Protein AF-A0A820KK87-F1 (afdb_monomer)

pLDDT: mean 92.69, std 7.45, range [55.22, 97.19]

Radius of gyration: 21.96 Å; Cα contacts (8 Å, |Δi|>4): 42; chains: 1; bounding box: 42×22×65 Å

Mean predicted aligned error: 5.51 Å

Sequence (62 aa):
MGDTHPNIDKKLFTNESVIGLKNADKSFPINQEVAVLKWRYISTNSNEIPLTINCLPNETPN

Structure (mmCIF, N/CA/C/O backbone):
data_AF-A0A820KK87-F1
#
_entry.id   AF-A0A820KK87-F1
#
loop_
_atom_site.group_PDB
_atom_site.id
_atom_site.type_symbol
_atom_site.label_atom_id
_atom_site.label_alt_id
_atom_site.label_comp_id
_atom_site.label_asym_id
_atom_site.label_entity_id
_atom_site.label_seq_id
_atom_site.pdbx_PDB_ins_code
_atom_site.Cartn_x
_atom_site.Cartn_y
_atom_site.Cartn_z
_atom_site.occupancy
_atom_site.B_iso_or_equiv
_atom_site.auth_seq_id
_atom_site.auth_comp_id
_atom_site.auth_asym_id
_atom_site.auth_atom_id
_atom_site.pdbx_PDB_model_num
ATOM 1 N N . MET A 1 1 ? 7.795 0.995 6.472 1.00 55.22 1 MET A N 1
ATOM 2 C CA . MET A 1 1 ? 6.417 0.521 6.729 1.00 55.22 1 MET A CA 1
ATOM 3 C C . MET A 1 1 ? 5.495 1.719 6.576 1.00 55.22 1 MET A C 1
ATOM 5 O O . MET A 1 1 ? 5.940 2.815 6.887 1.00 55.22 1 MET A O 1
ATOM 9 N N . GLY A 1 2 ? 4.306 1.552 5.996 1.00 69.50 2 GLY A N 1
ATOM 10 C CA . GLY A 1 2 ? 3.410 2.682 5.740 1.00 69.50 2 GLY A CA 1
ATOM 11 C C . GLY A 1 2 ? 2.907 3.337 7.028 1.00 69.50 2 GLY A C 1
ATOM 12 O O . GLY A 1 2 ? 2.703 2.650 8.026 1.00 69.50 2 GLY A O 1
ATOM 13 N N . ASP A 1 3 ? 2.704 4.652 6.995 1.00 87.69 3 ASP A N 1
ATOM 14 C CA . ASP A 1 3 ? 2.099 5.388 8.101 1.00 87.69 3 ASP A CA 1
ATOM 15 C C . ASP A 1 3 ? 0.575 5.326 7.987 1.00 87.69 3 ASP A C 1
ATOM 17 O O . ASP A 1 3 ? -0.007 5.613 6.934 1.00 87.69 3 ASP A O 1
ATOM 21 N N . THR A 1 4 ? -0.086 4.966 9.085 1.00 94.19 4 THR A N 1
ATOM 22 C CA . THR A 1 4 ? -1.544 5.035 9.195 1.00 94.19 4 THR A CA 1
ATOM 23 C C . THR A 1 4 ? -1.984 6.408 9.694 1.00 94.19 4 THR A C 1
ATOM 25 O O . THR A 1 4 ? -1.268 7.095 10.431 1.00 94.19 4 THR A O 1
ATOM 28 N N . HIS A 1 5 ? -3.192 6.820 9.311 1.00 95.00 5 HIS A N 1
ATOM 29 C CA . HIS A 1 5 ? -3.794 8.055 9.807 1.00 95.00 5 HIS A CA 1
ATOM 30 C C . HIS A 1 5 ? -3.912 8.041 11.351 1.00 95.00 5 HIS A C 1
ATOM 32 O O . HIS A 1 5 ? -4.196 6.987 11.919 1.00 95.00 5 HIS A O 1
ATOM 38 N N . PRO A 1 6 ? -3.786 9.182 12.067 1.00 94.88 6 PRO A N 1
ATOM 39 C CA . PRO A 1 6 ? -3.796 9.222 13.540 1.00 94.88 6 PRO A CA 1
ATOM 40 C C . PRO A 1 6 ? -5.039 8.638 14.231 1.00 94.88 6 PRO A C 1
ATOM 42 O O . PRO A 1 6 ? -5.026 8.388 15.439 1.00 94.88 6 PRO A O 1
ATOM 45 N N . ASN A 1 7 ? -6.138 8.469 13.493 1.00 96.31 7 ASN A N 1
ATOM 46 C CA . ASN A 1 7 ? -7.373 7.864 13.995 1.00 96.31 7 ASN A CA 1
ATOM 47 C C . ASN A 1 7 ? -7.513 6.371 13.675 1.00 96.31 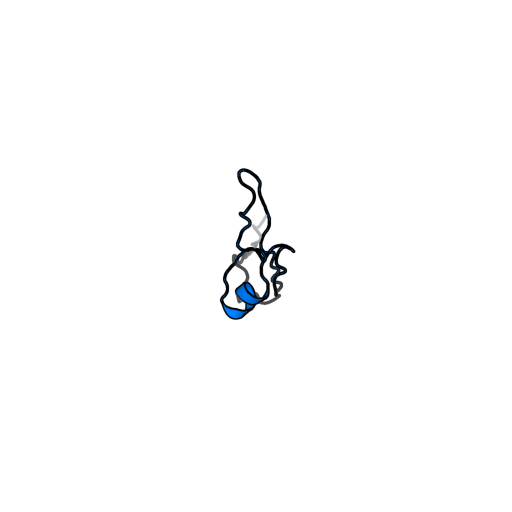7 ASN A C 1
ATOM 49 O O . ASN A 1 7 ? -8.487 5.780 14.126 1.00 96.31 7 ASN A O 1
ATOM 53 N N . ILE A 1 8 ? -6.568 5.767 12.953 1.00 96.88 8 ILE A N 1
ATOM 54 C CA . ILE A 1 8 ? -6.546 4.330 12.672 1.00 96.88 8 ILE A CA 1
ATOM 55 C C . ILE A 1 8 ? -5.894 3.575 13.829 1.00 96.88 8 ILE A C 1
ATOM 57 O O . ILE A 1 8 ? -4.903 4.032 14.408 1.00 96.88 8 ILE A O 1
ATOM 61 N N . ASP A 1 9 ? -6.444 2.410 14.155 1.00 96.81 9 ASP A N 1
ATOM 62 C CA . ASP A 1 9 ? -5.845 1.477 15.099 1.00 96.81 9 ASP A CA 1
ATOM 63 C C . ASP A 1 9 ? -4.589 0.833 14.489 1.00 96.81 9 ASP A C 1
ATOM 65 O O . ASP A 1 9 ? -4.645 -0.011 13.593 1.00 96.81 9 ASP A O 1
ATOM 69 N N . LYS A 1 10 ? -3.423 1.251 14.992 1.00 95.06 10 LYS A N 1
ATOM 70 C CA . LYS A 1 10 ? -2.122 0.739 14.548 1.00 95.06 10 LYS A CA 1
ATOM 71 C C . LYS A 1 10 ? -1.897 -0.724 14.921 1.00 95.06 10 LYS A C 1
ATOM 73 O O . LYS A 1 10 ? -1.210 -1.419 14.175 1.00 95.06 10 LYS A O 1
ATOM 78 N N . LYS A 1 11 ? -2.420 -1.187 16.062 1.00 95.44 11 LYS A N 1
ATOM 79 C CA . LYS A 1 11 ? -2.218 -2.568 16.528 1.00 95.44 11 LYS A CA 1
ATOM 80 C C . LYS A 1 11 ? -3.034 -3.527 15.679 1.00 95.44 11 LYS A C 1
ATOM 82 O O . LYS A 1 11 ? -2.484 -4.516 15.210 1.00 95.44 11 LYS A O 1
ATOM 87 N N . LEU A 1 12 ? -4.293 -3.178 15.425 1.00 96.31 12 LEU A N 1
ATOM 88 C CA . LEU A 1 12 ? -5.173 -3.939 14.544 1.00 96.31 12 LEU A CA 1
ATOM 89 C C . LEU A 1 12 ? -4.578 -4.053 13.131 1.00 96.31 12 LEU A C 1
ATOM 91 O O . LEU A 1 12 ? -4.470 -5.149 12.587 1.00 96.31 12 LEU A O 1
ATOM 95 N N . PHE A 1 13 ? -4.076 -2.944 12.577 1.00 95.56 13 PHE A N 1
ATOM 96 C CA . PHE A 1 13 ? -3.402 -2.980 11.278 1.00 95.56 13 PHE A CA 1
ATOM 97 C C . PHE A 1 13 ? -2.125 -3.833 11.295 1.00 95.56 13 PHE A C 1
ATOM 99 O O . PHE A 1 13 ? -1.899 -4.615 10.381 1.00 95.56 13 PHE A O 1
ATOM 106 N N . THR A 1 14 ? -1.293 -3.717 12.332 1.00 94.38 14 THR A N 1
ATOM 107 C CA . THR A 1 14 ? -0.012 -4.444 12.391 1.00 94.38 14 THR A CA 1
ATOM 108 C C . THR A 1 14 ? -0.203 -5.949 12.576 1.00 94.38 14 THR A C 1
ATOM 110 O O . THR A 1 14 ? 0.518 -6.731 11.963 1.00 94.38 14 THR A O 1
ATOM 113 N N . ASN A 1 15 ? -1.157 -6.357 13.414 1.00 96.81 15 ASN A N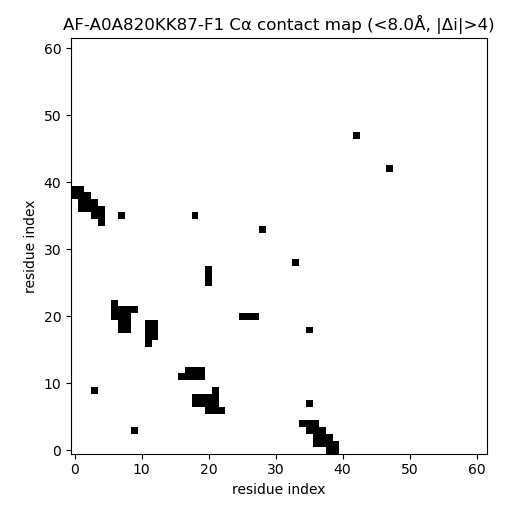 1
ATOM 114 C CA . ASN A 1 15 ? -1.342 -7.758 13.789 1.00 96.81 15 ASN A CA 1
ATOM 115 C C . ASN A 1 15 ? -2.251 -8.512 12.816 1.00 96.81 15 ASN A C 1
ATOM 117 O O . ASN A 1 15 ? -2.057 -9.703 12.596 1.00 96.81 15 ASN A O 1
ATOM 121 N N . GLU A 1 16 ? -3.241 -7.820 12.248 1.00 97.19 16 GLU A N 1
ATOM 122 C CA . GLU A 1 16 ? -4.325 -8.448 11.488 1.00 97.19 16 GLU A CA 1
ATOM 123 C C . GLU A 1 16 ? -4.457 -7.882 10.069 1.00 97.19 16 GLU A C 1
ATOM 125 O O . GLU A 1 16 ? -5.265 -8.370 9.287 1.00 97.19 16 GLU A O 1
ATOM 130 N N . SER A 1 17 ? -3.660 -6.870 9.693 1.00 95.69 17 SER A N 1
ATOM 131 C CA . SER A 1 17 ? -3.780 -6.161 8.405 1.00 95.69 17 SER A CA 1
ATOM 132 C C . SER A 1 17 ? -5.164 -5.534 8.174 1.00 95.69 17 SER A C 1
ATOM 134 O O . SER A 1 17 ? -5.578 -5.323 7.034 1.00 95.69 17 SER A O 1
ATOM 136 N N . VAL A 1 18 ? -5.870 -5.186 9.256 1.00 96.31 18 VAL A N 1
ATOM 137 C CA . VAL A 1 18 ? -7.211 -4.585 9.218 1.00 96.31 18 VAL A CA 1
ATOM 138 C C . VAL A 1 18 ? -7.144 -3.075 9.478 1.00 96.31 18 VAL A C 1
ATOM 140 O O . VAL A 1 18 ? -6.514 -2.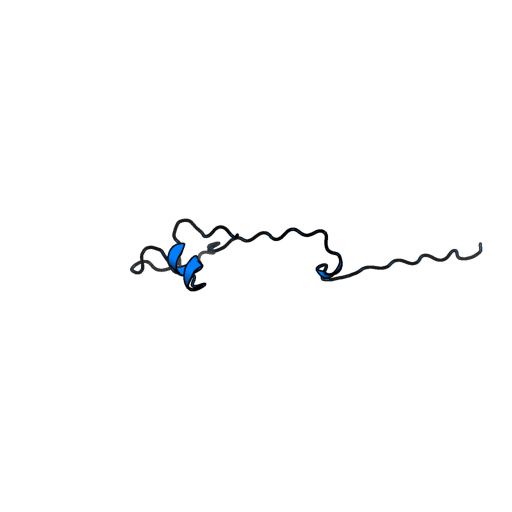613 10.429 1.00 96.31 18 VAL A O 1
ATOM 143 N N . ILE A 1 19 ? -7.824 -2.288 8.637 1.00 96.19 19 ILE A N 1
ATOM 144 C CA . ILE A 1 19 ? -7.970 -0.835 8.807 1.00 96.19 19 ILE A CA 1
ATOM 145 C C . ILE A 1 19 ? -9.269 -0.554 9.566 1.00 96.19 19 ILE A C 1
ATOM 147 O O . ILE A 1 19 ? -10.359 -0.635 9.005 1.00 96.19 19 ILE A O 1
ATOM 151 N N . GLY A 1 20 ? -9.139 -0.181 10.836 1.00 96.25 20 GLY A N 1
ATOM 152 C CA . GLY A 1 20 ? -10.248 0.245 11.690 1.00 96.25 20 GLY A CA 1
ATOM 153 C C . GLY A 1 20 ? -9.913 1.528 12.442 1.00 96.25 20 GLY A C 1
ATOM 154 O O . GLY A 1 20 ? -8.743 1.887 12.587 1.00 96.25 20 GLY A O 1
ATOM 155 N N . LEU A 1 21 ? -10.933 2.244 12.914 1.00 96.81 21 LEU A N 1
ATOM 156 C CA . LEU A 1 21 ? -10.728 3.406 13.775 1.00 96.81 21 LEU A CA 1
ATOM 157 C C . LEU A 1 21 ? -10.331 2.954 15.185 1.00 96.81 21 LEU A C 1
ATOM 159 O O . LEU A 1 21 ? -10.894 2.009 15.721 1.00 96.81 21 LEU A O 1
ATOM 163 N N . LYS A 1 22 ? -9.418 3.689 15.827 1.00 96.50 22 LYS A N 1
ATOM 164 C CA . LYS A 1 22 ? -9.012 3.452 17.227 1.00 96.50 22 LYS A CA 1
ATOM 165 C C . LYS A 1 22 ? -10.173 3.541 18.226 1.00 96.50 22 LYS A C 1
ATOM 167 O O . LYS A 1 22 ? -10.082 3.022 19.328 1.00 96.50 22 LYS A O 1
ATOM 172 N N . ASN A 1 23 ? -11.226 4.273 17.862 1.00 96.19 23 ASN A N 1
ATOM 173 C CA . ASN A 1 23 ? -12.483 4.318 18.593 1.00 96.19 23 ASN A CA 1
ATOM 174 C C . ASN A 1 23 ? -13.541 3.645 17.714 1.00 96.19 23 ASN A C 1
ATOM 176 O O . ASN A 1 23 ? -13.925 4.220 16.694 1.00 96.19 23 ASN A O 1
ATOM 180 N N . ALA A 1 24 ? -13.977 2.455 18.125 1.00 93.44 24 ALA A N 1
ATOM 181 C CA . ALA A 1 24 ? -14.921 1.624 17.384 1.00 93.44 24 ALA A CA 1
ATOM 182 C C . ALA A 1 24 ? -16.343 2.209 17.321 1.00 93.44 24 ALA A C 1
ATOM 184 O O . ALA A 1 24 ? -17.085 1.886 16.400 1.00 93.44 24 ALA A O 1
ATOM 185 N N . ASP A 1 25 ? -16.704 3.113 18.238 1.00 96.38 25 ASP A N 1
ATOM 186 C CA . ASP A 1 25 ? -18.013 3.781 18.242 1.00 96.38 25 ASP A CA 1
ATOM 187 C C . ASP A 1 25 ? -18.088 4.918 17.209 1.00 96.38 25 ASP A C 1
ATOM 189 O O . ASP A 1 25 ? -19.161 5.456 16.927 1.00 96.38 25 ASP A O 1
ATOM 193 N N . LYS A 1 26 ? -16.943 5.332 16.647 1.00 94.69 26 LYS A N 1
ATOM 194 C CA . LYS A 1 26 ? -16.886 6.351 15.595 1.00 94.69 26 LYS A CA 1
ATOM 195 C C . LYS A 1 26 ? -16.914 5.701 14.219 1.00 94.69 26 LYS A C 1
ATOM 197 O O . LYS A 1 26 ? -16.318 4.657 13.994 1.00 94.69 26 LYS A O 1
ATOM 202 N N . SER A 1 27 ? -17.558 6.383 13.277 1.00 94.69 27 SER A N 1
ATOM 203 C CA . SER A 1 27 ? -17.554 6.021 11.858 1.00 94.69 27 SER A CA 1
ATOM 204 C C . SER A 1 27 ? -16.557 6.871 11.072 1.00 94.69 27 SER A C 1
ATOM 206 O O . SER A 1 27 ? -16.170 7.963 11.503 1.00 94.69 27 SER A O 1
ATOM 208 N N . PHE A 1 28 ? -16.146 6.381 9.903 1.00 96.25 28 PHE A N 1
ATOM 209 C CA . PHE A 1 28 ? -15.417 7.205 8.943 1.00 96.25 28 PHE A CA 1
ATOM 210 C C . PHE A 1 28 ? -16.288 8.385 8.472 1.00 96.25 28 PHE A C 1
ATOM 212 O O . PHE A 1 28 ? -17.514 8.251 8.421 1.00 96.25 28 PHE A O 1
ATOM 219 N N . PRO A 1 29 ? -15.683 9.538 8.129 1.00 95.31 29 PRO A N 1
ATOM 220 C CA . PRO A 1 29 ? -16.410 10.656 7.539 1.00 95.31 29 PRO A CA 1
ATOM 221 C C . PRO A 1 29 ? -17.164 10.224 6.276 1.00 95.31 29 PRO A C 1
ATOM 223 O O . PRO A 1 29 ? -16.597 9.579 5.398 1.00 95.31 29 PRO A O 1
ATOM 226 N N . ILE A 1 30 ? -18.441 10.588 6.184 1.00 96.50 30 ILE A N 1
ATOM 227 C CA . ILE A 1 30 ? -19.276 10.324 5.007 1.00 96.50 30 ILE A CA 1
ATOM 228 C C . ILE A 1 30 ? -19.152 11.525 4.063 1.00 96.50 30 ILE A C 1
ATOM 230 O O . ILE A 1 30 ? -19.136 12.665 4.522 1.00 96.50 30 ILE A O 1
ATOM 234 N N . ASN A 1 31 ? -19.083 11.279 2.751 1.00 96.62 31 ASN A N 1
ATOM 235 C CA . ASN A 1 31 ? -18.941 12.311 1.709 1.00 96.62 31 ASN A CA 1
ATOM 236 C C . ASN A 1 31 ? -17.658 13.157 1.815 1.00 96.62 31 ASN A C 1
ATOM 238 O O . ASN A 1 31 ? -17.612 14.281 1.318 1.00 96.62 31 ASN A O 1
ATOM 242 N N . GLN A 1 32 ? -16.613 12.629 2.454 1.00 96.56 32 GLN A N 1
ATOM 243 C CA . GLN A 1 32 ? -15.313 13.281 2.558 1.00 96.56 32 GLN A CA 1
ATOM 244 C C . GLN A 1 32 ? -14.198 12.262 2.321 1.00 96.56 32 GLN A C 1
ATOM 246 O O . GLN A 1 32 ? -14.160 11.208 2.954 1.00 96.56 32 GLN A O 1
ATOM 251 N N . GLU A 1 33 ? -13.263 12.594 1.433 1.00 95.50 33 GLU A N 1
ATOM 252 C CA . GLU A 1 33 ? -12.073 11.776 1.210 1.00 95.50 33 GLU A CA 1
ATOM 253 C C . GLU A 1 33 ? -11.142 11.820 2.427 1.00 95.50 33 GLU A C 1
ATOM 255 O O . GLU A 1 33 ? -10.845 12.883 2.979 1.00 95.50 33 GLU A O 1
ATOM 260 N N . VAL A 1 34 ? -10.647 10.652 2.842 1.00 94.06 34 VAL A N 1
ATOM 261 C CA . VAL A 1 34 ? -9.706 10.522 3.956 1.00 94.06 34 VAL A CA 1
ATOM 262 C C . VAL A 1 34 ? -8.602 9.526 3.612 1.00 94.06 34 VAL A C 1
ATOM 264 O O . VAL A 1 34 ? -8.851 8.366 3.292 1.00 94.06 34 VAL A O 1
ATOM 267 N N . ALA A 1 35 ? -7.348 9.969 3.706 1.00 94.19 35 ALA A N 1
ATOM 268 C CA . ALA A 1 35 ? -6.190 9.102 3.513 1.00 94.19 35 ALA A CA 1
ATOM 269 C C . ALA A 1 35 ? -5.932 8.278 4.784 1.00 94.19 35 ALA A C 1
ATOM 271 O O . ALA A 1 35 ? -5.362 8.794 5.745 1.00 94.19 35 ALA A O 1
ATOM 272 N N . VAL A 1 36 ? -6.347 7.008 4.793 1.00 96.12 36 VAL A N 1
ATOM 273 C CA . VAL A 1 36 ? -6.245 6.112 5.966 1.00 96.12 36 VAL A CA 1
ATOM 274 C C . VAL A 1 36 ? -4.891 5.406 6.101 1.00 96.12 36 VAL A C 1
ATOM 276 O O . VAL A 1 36 ? -4.451 5.134 7.219 1.00 96.12 36 VAL A O 1
ATOM 279 N N . LEU A 1 37 ? -4.208 5.163 4.982 1.00 95.50 37 LEU A N 1
ATOM 280 C CA . LEU A 1 37 ? -2.900 4.517 4.908 1.00 95.50 37 LEU A CA 1
ATOM 281 C C . LEU A 1 37 ? -2.061 5.208 3.832 1.00 95.50 37 LEU A C 1
ATOM 283 O O . LEU A 1 37 ? -2.543 5.452 2.726 1.00 95.50 37 LEU A O 1
ATOM 287 N N . LYS A 1 38 ? -0.799 5.494 4.142 1.00 94.00 38 LYS A N 1
ATOM 288 C CA . LYS A 1 38 ? 0.195 5.963 3.175 1.0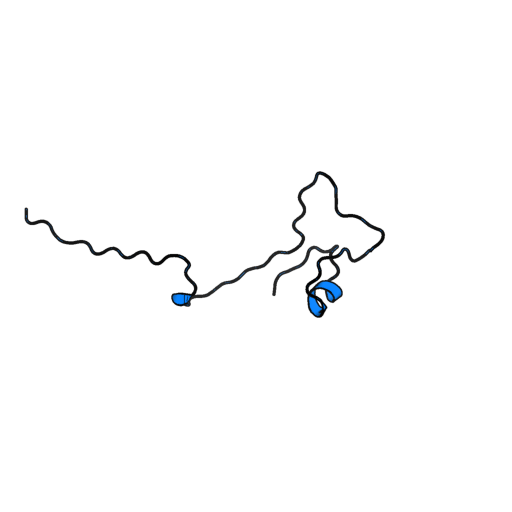0 94.00 38 LYS A CA 1
ATOM 289 C C . LYS A 1 38 ? 1.354 4.987 3.157 1.00 94.00 38 LYS A C 1
ATOM 291 O O . LYS A 1 38 ? 1.902 4.671 4.207 1.00 94.00 38 LYS A O 1
ATOM 296 N N . TRP A 1 39 ? 1.770 4.543 1.978 1.00 94.31 39 TRP A N 1
ATOM 297 C CA . TRP A 1 39 ? 2.981 3.744 1.826 1.00 94.31 39 TRP A CA 1
ATOM 298 C C . TRP A 1 39 ? 3.931 4.390 0.831 1.00 94.31 39 TRP A C 1
ATOM 300 O O . TRP A 1 39 ? 3.542 5.175 -0.032 1.00 94.31 39 TRP A O 1
ATOM 310 N N . ARG A 1 40 ? 5.204 4.038 0.970 1.00 94.56 40 ARG A N 1
ATOM 311 C CA . ARG A 1 40 ? 6.244 4.376 0.013 1.00 94.56 40 ARG A CA 1
ATOM 312 C C . ARG A 1 40 ? 7.122 3.154 -0.171 1.00 94.56 40 ARG A C 1
ATOM 314 O O . ARG A 1 40 ? 7.545 2.545 0.809 1.00 94.56 40 ARG A O 1
ATOM 321 N N . TYR A 1 41 ? 7.383 2.832 -1.427 1.00 93.00 41 TYR A N 1
ATOM 322 C CA . TYR A 1 41 ? 8.336 1.817 -1.836 1.00 93.00 41 TYR A CA 1
ATOM 323 C C . TYR A 1 41 ? 9.366 2.481 -2.747 1.00 93.00 41 TYR A C 1
ATOM 325 O O . TYR A 1 41 ? 9.005 3.305 -3.586 1.00 93.00 41 TYR A O 1
ATOM 333 N N . ILE A 1 42 ? 10.643 2.194 -2.521 1.00 93.56 42 ILE A N 1
ATOM 334 C CA . ILE A 1 42 ? 11.757 2.715 -3.313 1.00 93.56 42 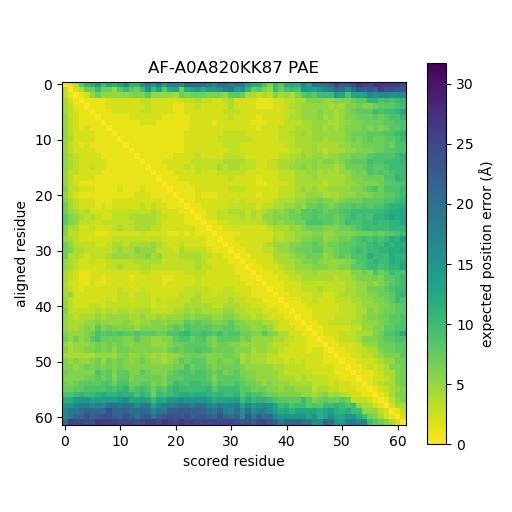ILE A CA 1
ATOM 335 C C . ILE A 1 42 ? 12.676 1.534 -3.570 1.00 93.56 42 ILE A C 1
ATOM 337 O O . ILE A 1 42 ? 13.081 0.863 -2.622 1.00 93.56 42 ILE A O 1
ATOM 341 N N . SER A 1 43 ? 13.011 1.311 -4.832 1.00 94.94 43 SER A N 1
ATOM 342 C CA . SER A 1 43 ? 13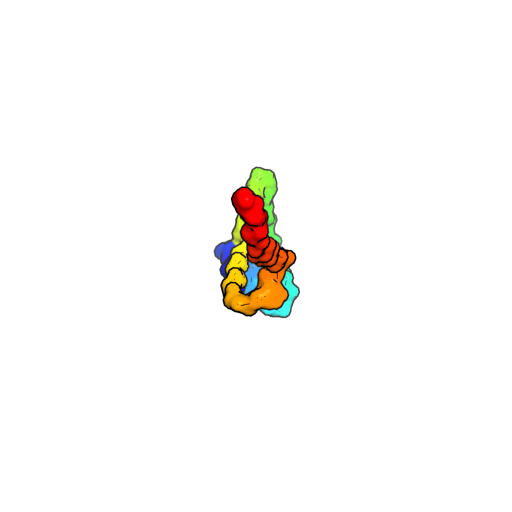.945 0.276 -5.242 1.00 94.94 43 SER A CA 1
ATOM 343 C C . SER A 1 43 ? 14.718 0.717 -6.476 1.00 94.94 43 SER A C 1
ATOM 345 O O . SER A 1 43 ? 14.268 1.576 -7.235 1.00 94.94 43 SER A O 1
ATOM 347 N N . THR A 1 44 ? 15.896 0.130 -6.649 1.00 95.38 44 THR A N 1
ATOM 348 C CA . THR A 1 44 ? 16.748 0.270 -7.834 1.00 95.38 44 THR A CA 1
ATOM 349 C C . THR A 1 44 ? 16.810 -1.026 -8.649 1.00 95.38 44 THR A C 1
ATOM 351 O O . THR A 1 44 ? 17.533 -1.089 -9.640 1.00 95.38 44 THR A O 1
ATOM 354 N N . ASN A 1 45 ? 16.065 -2.063 -8.246 1.00 96.06 45 ASN A N 1
ATOM 355 C CA . ASN A 1 45 ? 15.999 -3.342 -8.945 1.00 96.06 45 ASN A CA 1
ATOM 356 C C . ASN A 1 45 ? 15.192 -3.200 -10.242 1.00 96.06 45 ASN A C 1
ATOM 358 O O . ASN A 1 45 ? 13.996 -2.910 -10.222 1.00 96.06 45 ASN A O 1
ATOM 362 N N . SER A 1 46 ? 15.833 -3.453 -11.382 1.00 91.38 46 SER A N 1
ATOM 363 C CA . SER A 1 46 ? 15.194 -3.338 -12.696 1.00 91.38 46 SER A CA 1
ATOM 364 C C . SER A 1 46 ? 14.042 -4.325 -12.907 1.00 91.38 46 SER A C 1
ATOM 366 O O . SER A 1 46 ? 13.162 -4.045 -13.714 1.00 91.38 46 SER A O 1
ATOM 368 N N . ASN A 1 47 ? 14.008 -5.441 -12.170 1.00 94.25 47 ASN A N 1
ATOM 369 C CA . ASN A 1 47 ? 12.928 -6.433 -12.260 1.00 94.25 47 ASN A CA 1
ATOM 370 C C . ASN A 1 47 ? 11.599 -5.950 -11.657 1.00 94.25 47 ASN A C 1
ATOM 372 O O . ASN A 1 47 ? 10.562 -6.562 -11.888 1.00 94.25 47 ASN A O 1
ATOM 376 N N . GLU A 1 48 ? 11.621 -4.875 -10.870 1.00 94.69 48 GLU A N 1
ATOM 377 C CA . GLU A 1 48 ? 10.434 -4.305 -10.220 1.00 94.69 48 GLU A CA 1
ATOM 378 C C . GLU A 1 48 ? 9.868 -3.107 -10.997 1.00 94.69 48 GLU A C 1
ATOM 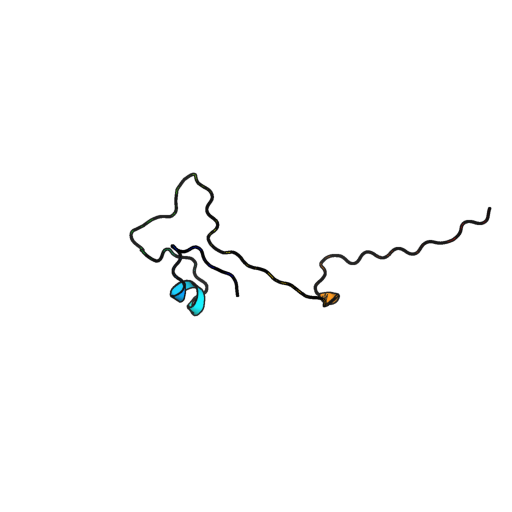380 O O . GLU A 1 48 ? 8.856 -2.523 -10.605 1.00 94.69 48 GLU A O 1
ATOM 385 N N . ILE A 1 49 ? 10.511 -2.732 -12.109 1.00 93.88 49 ILE A N 1
ATOM 386 C CA . ILE A 1 49 ? 10.022 -1.689 -13.005 1.00 93.88 49 ILE A CA 1
ATOM 387 C C . ILE A 1 49 ? 8.862 -2.274 -13.828 1.00 93.88 49 ILE A C 1
ATOM 389 O O . ILE A 1 49 ? 9.049 -3.279 -14.512 1.00 93.88 49 ILE A O 1
ATOM 393 N N . PRO A 1 50 ? 7.672 -1.647 -13.832 1.00 94.75 50 PRO A N 1
ATOM 394 C CA . PRO A 1 50 ? 6.493 -2.201 -14.505 1.00 94.75 50 PRO A CA 1
ATOM 395 C C . PRO A 1 50 ? 6.568 -2.134 -16.037 1.00 94.75 50 PRO A C 1
ATOM 397 O O . PRO A 1 50 ? 5.792 -2.793 -16.723 1.00 94.75 50 PRO A O 1
ATOM 400 N N . LEU A 1 51 ? 7.471 -1.315 -16.581 1.00 94.69 51 LEU A N 1
ATOM 401 C CA . LEU A 1 51 ? 7.658 -1.130 -18.012 1.00 94.69 51 LEU A CA 1
ATOM 402 C C . LEU A 1 51 ? 9.132 -0.880 -18.330 1.00 94.69 51 LEU A C 1
ATOM 404 O O . LEU A 1 51 ? 9.710 0.120 -17.904 1.00 94.69 51 LEU A O 1
ATOM 408 N N . THR A 1 52 ? 9.715 -1.756 -19.141 1.00 94.38 52 THR A N 1
ATOM 409 C CA . THR A 1 52 ? 11.042 -1.543 -19.720 1.00 94.38 52 THR A CA 1
ATOM 410 C C . THR A 1 52 ? 10.896 -0.901 -21.092 1.00 94.38 52 THR A C 1
ATOM 412 O O . THR A 1 52 ? 10.260 -1.459 -21.982 1.00 94.38 52 THR A O 1
ATOM 415 N N . ILE A 1 53 ? 11.502 0.271 -21.270 1.00 94.50 53 ILE A N 1
ATOM 416 C CA . ILE A 1 53 ? 11.576 0.950 -22.564 1.00 94.50 53 ILE A CA 1
ATOM 417 C C . ILE A 1 53 ? 12.972 0.723 -23.126 1.00 94.50 53 ILE A C 1
ATOM 419 O O . ILE A 1 53 ? 13.965 1.043 -22.476 1.00 94.50 53 ILE A O 1
ATOM 423 N N . ASN A 1 54 ? 13.035 0.192 -24.342 1.00 95.12 54 ASN A N 1
ATOM 424 C CA . ASN A 1 54 ? 14.272 0.044 -25.090 1.00 95.12 54 ASN A CA 1
ATOM 425 C C . ASN A 1 54 ? 14.208 0.910 -26.353 1.00 95.12 54 ASN A C 1
ATOM 427 O O . ASN A 1 54 ? 13.205 0.887 -27.065 1.00 95.12 54 ASN A O 1
ATOM 431 N N . CYS A 1 55 ? 15.273 1.660 -26.631 1.00 93.75 55 CYS A N 1
ATOM 432 C CA . CYS A 1 55 ? 15.398 2.485 -27.827 1.00 93.75 55 CYS A CA 1
ATOM 433 C C . CYS A 1 55 ? 16.703 2.122 -28.531 1.00 93.75 55 CYS A C 1
ATOM 435 O O . CYS A 1 55 ? 17.783 2.341 -27.987 1.00 93.75 55 CYS A O 1
ATOM 437 N N . LEU A 1 56 ? 16.589 1.547 -29.728 1.00 92.62 56 LEU A N 1
ATOM 438 C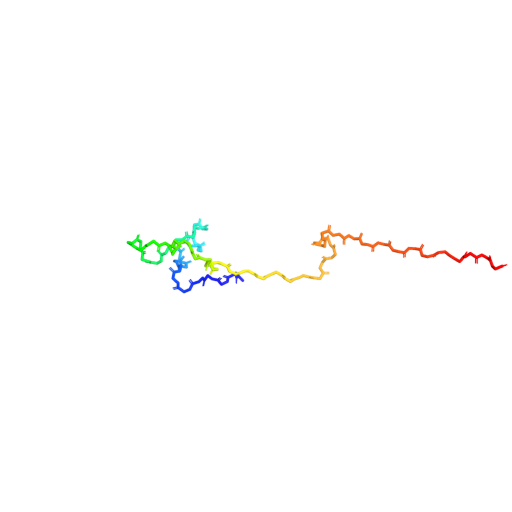 CA . LEU A 1 56 ? 17.724 1.160 -30.563 1.00 92.62 56 LEU A CA 1
ATOM 439 C C . LEU A 1 56 ? 17.705 2.014 -31.835 1.00 92.62 56 LEU A C 1
ATOM 441 O O . LEU A 1 56 ? 17.047 1.634 -32.807 1.00 92.62 56 LEU A O 1
ATOM 445 N N . PRO A 1 57 ? 18.348 3.192 -31.831 1.00 91.50 57 PRO A N 1
ATOM 446 C CA . PRO A 1 57 ? 18.432 4.017 -33.026 1.00 91.50 57 PRO A CA 1
ATOM 447 C C . PRO A 1 57 ? 19.368 3.371 -34.056 1.00 91.50 57 PRO A C 1
ATOM 449 O O . PRO A 1 57 ? 20.416 2.842 -33.697 1.00 91.50 57 PRO A O 1
ATOM 452 N N . ASN A 1 58 ? 19.005 3.466 -35.337 1.00 89.62 58 ASN A N 1
ATOM 453 C CA . ASN A 1 58 ? 19.875 3.126 -36.463 1.00 89.62 58 ASN A CA 1
ATOM 454 C C . ASN A 1 58 ? 20.104 4.375 -37.316 1.00 89.62 58 ASN A C 1
ATOM 456 O O . A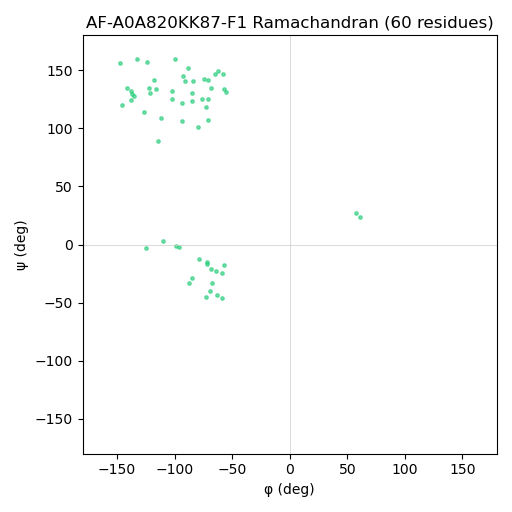SN A 1 58 ? 19.172 5.151 -37.532 1.00 89.62 58 ASN A O 1
ATOM 460 N N . GLU A 1 59 ? 21.324 4.549 -37.820 1.00 83.88 59 GLU A N 1
ATOM 461 C CA . GLU A 1 59 ? 21.625 5.605 -38.786 1.00 83.88 59 GLU A CA 1
ATOM 462 C C . GLU A 1 59 ? 20.989 5.267 -40.142 1.00 83.88 59 GLU A C 1
ATOM 464 O O . GLU A 1 59 ? 21.215 4.192 -40.701 1.00 83.88 59 GLU A O 1
ATOM 469 N N . THR A 1 60 ? 20.189 6.183 -40.686 1.00 79.25 60 THR A N 1
ATOM 470 C CA . THR A 1 60 ? 19.800 6.152 -42.100 1.00 79.25 60 THR A CA 1
ATOM 471 C C . THR A 1 60 ? 20.892 6.839 -42.920 1.00 79.25 60 THR A C 1
ATOM 473 O O . THR A 1 60 ? 21.193 7.997 -42.620 1.00 79.25 60 THR A O 1
ATOM 476 N N . PRO A 1 61 ? 21.487 6.173 -43.931 1.00 76.25 61 PRO A N 1
ATOM 477 C CA . PRO A 1 61 ? 22.463 6.805 -44.815 1.00 76.25 61 PRO A CA 1
ATOM 478 C C . PRO A 1 61 ? 21.861 8.044 -45.489 1.00 76.25 61 PRO A C 1
ATOM 480 O O . PRO A 1 61 ? 20.723 7.983 -45.960 1.00 76.25 61 PRO A O 1
ATOM 483 N N . ASN A 1 62 ? 22.624 9.141 -45.500 1.00 69.75 62 ASN A N 1
ATOM 484 C CA . ASN A 1 62 ? 22.280 10.386 -46.198 1.00 69.75 62 ASN A CA 1
ATOM 485 C C . ASN A 1 62 ? 22.335 10.229 -47.719 1.00 69.75 62 ASN A C 1
ATOM 487 O O . ASN A 1 62 ? 23.257 9.529 -48.201 1.00 69.75 62 ASN A O 1
#

InterPro domains:
  IPR027059 Coatomer delta subunit [PTHR10121] (4-60)

Secondary structure (DSSP, 8-state):
-PEEPTTB-HHHHHHH----BSSTTPPPPTTS----EE-------GGG-S--------PPP-

Organism: NCBI:txid392033

Solvent-accessible surface area (backbone atoms only — not comparable to full-atom values): 4503 Å² total; per-residue (Å²): 133,60,55,62,32,95,58,42,29,63,63,50,31,72,77,69,73,39,93,44,52,65,51,78,92,56,76,80,73,78,101,52,94,75,79,58,68,46,77,87,86,86,82,87,60,74,88,75,52,94,73,87,86,83,84,84,88,75,88,75,86,131

Nearest PDB structures (foldseek):
  4o8q-assembly2_B  TM=8.836E-01  e=4.358E-04  Bos taurus
  4o8q-assembly1_A  TM=9.888E-01  e=1.744E-03  Bos taurus
  5nzv-assembly1_D  TM=9.870E-01  e=1.869E-03  Mus musculus
  5fjz-assembly1_B  TM=9.330E-01  e=3.686E-02  Saccharomyces cerevisiae
  5fjz-assembly1_C  TM=9.721E-01  e=7.373E-02  Saccharomyces cerevisiae

Foldseek 3Di:
DKDFDPQWDPVCCVPPVDTDGPDNVDDDDDPDDDDGIGDDDDDPDPVPDPDDDDDDDDDDDD